Protein AF-A0A6G3X1X7-F1 (afdb_monomer_lite)

Secondary structure (DSSP, 8-state):
-----------TTT-HHHHHGGGSHHHHHHHHHHHHH----HHHHHHHHT--HHHHHHHT-

Organism: NCBI:txid2706086

Structure (mmCIF, N/CA/C/O backbone):
data_AF-A0A6G3X1X7-F1
#
_entry.id   AF-A0A6G3X1X7-F1
#
loop_
_atom_site.group_PDB
_atom_site.id
_atom_site.type_symbol
_atom_site.label_atom_id
_atom_site.label_alt_id
_atom_site.label_comp_id
_atom_site.label_asym_id
_atom_site.label_entity_id
_atom_site.label_seq_id
_atom_site.pdbx_PDB_ins_code
_atom_site.Cartn_x
_atom_site.Cartn_y
_atom_site.Cartn_z
_atom_site.occupancy
_atom_site.B_iso_or_equiv
_atom_site.auth_seq_id
_atom_site.auth_comp_id
_atom_site.auth_asym_id
_atom_site.auth_atom_id
_atom_site.pdbx_PDB_model_num
ATOM 1 N N . MET A 1 1 ? -4.051 17.624 -21.953 1.00 44.16 1 MET A N 1
ATOM 2 C CA . MET A 1 1 ? -2.659 17.476 -21.486 1.00 44.16 1 MET A CA 1
ATOM 3 C C . MET A 1 1 ? -2.528 16.024 -21.079 1.00 44.16 1 MET A C 1
ATOM 5 O O . MET A 1 1 ? -2.674 15.699 -19.910 1.00 44.16 1 MET A O 1
ATOM 9 N N . ASP A 1 2 ? -2.438 15.160 -22.091 1.00 44.78 2 ASP A N 1
ATOM 10 C CA . ASP A 1 2 ? -2.307 13.715 -21.927 1.00 44.78 2 ASP A CA 1
ATOM 11 C C . ASP A 1 2 ? -0.919 13.435 -21.369 1.00 44.78 2 ASP A C 1
ATOM 13 O O . A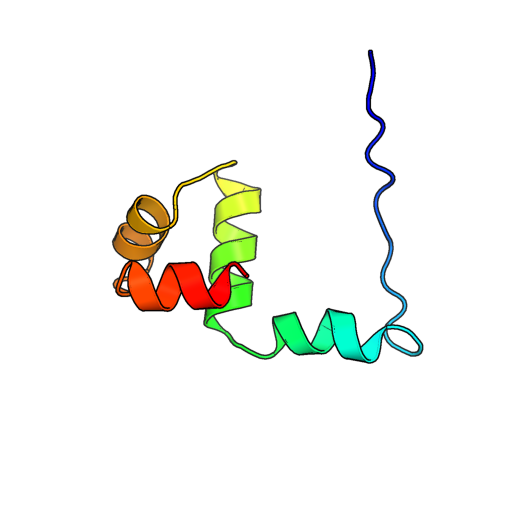SP A 1 2 ? 0.081 13.478 -22.083 1.00 44.78 2 ASP A O 1
ATOM 17 N N . SER A 1 3 ? -0.842 13.210 -20.063 1.00 51.16 3 SER A N 1
ATOM 18 C CA . SER A 1 3 ? 0.311 12.533 -19.496 1.00 51.16 3 SER A CA 1
ATOM 19 C C . SER A 1 3 ? 0.149 11.056 -19.834 1.00 51.16 3 SER A C 1
ATOM 21 O O . SER A 1 3 ? -0.435 10.296 -19.064 1.00 51.16 3 SER A O 1
ATOM 23 N N . GLU A 1 4 ? 0.632 10.661 -21.014 1.00 53.19 4 GLU A N 1
ATOM 24 C CA . GLU A 1 4 ? 1.050 9.283 -21.262 1.00 53.19 4 GLU A CA 1
ATOM 25 C C . GLU A 1 4 ? 2.158 8.960 -20.252 1.00 53.19 4 GLU A C 1
ATOM 27 O O . GLU A 1 4 ? 3.347 9.153 -20.499 1.00 53.19 4 GLU A O 1
ATOM 32 N N . ASP A 1 5 ? 1.743 8.530 -19.060 1.00 59.00 5 ASP A N 1
ATOM 33 C CA . ASP A 1 5 ? 2.600 7.861 -18.095 1.00 59.00 5 ASP A CA 1
ATOM 34 C C . ASP A 1 5 ? 3.096 6.586 -18.779 1.00 59.00 5 ASP A C 1
ATOM 36 O O . ASP A 1 5 ? 2.364 5.604 -18.946 1.00 59.00 5 ASP A O 1
ATOM 40 N N . GLY A 1 6 ? 4.312 6.663 -19.317 1.00 58.28 6 GLY A N 1
ATOM 41 C CA . GLY A 1 6 ? 4.932 5.582 -20.059 1.00 58.28 6 GLY A CA 1
ATOM 42 C C . GLY A 1 6 ? 4.959 4.346 -19.177 1.00 58.28 6 GLY A C 1
ATOM 43 O O . GLY A 1 6 ? 5.701 4.299 -18.198 1.00 58.28 6 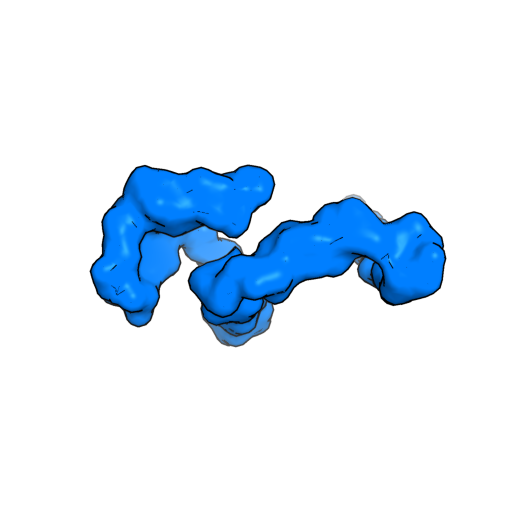GLY A O 1
ATOM 44 N N . ARG A 1 7 ? 4.136 3.345 -19.512 1.00 71.25 7 ARG A N 1
ATOM 45 C CA . ARG A 1 7 ? 4.098 2.058 -18.814 1.00 71.25 7 ARG A CA 1
ATOM 46 C C . ARG A 1 7 ? 5.516 1.498 -18.746 1.00 71.25 7 ARG A C 1
ATOM 48 O O . ARG A 1 7 ? 6.008 0.929 -19.719 1.00 71.25 7 ARG A O 1
ATOM 55 N N . ARG A 1 8 ? 6.177 1.652 -17.597 1.00 76.25 8 ARG A N 1
ATOM 56 C CA . ARG A 1 8 ? 7.506 1.086 -17.383 1.00 76.25 8 ARG A CA 1
ATOM 57 C C . ARG A 1 8 ? 7.368 -0.429 -17.333 1.00 76.25 8 ARG A C 1
ATOM 59 O O . ARG A 1 8 ? 6.795 -0.980 -16.393 1.00 76.25 8 ARG A O 1
ATOM 66 N N . VAL A 1 9 ? 7.907 -1.098 -18.343 1.00 81.38 9 VAL A N 1
ATOM 67 C CA . VAL A 1 9 ? 8.117 -2.544 -18.313 1.00 81.38 9 VAL A CA 1
ATOM 68 C C . VAL A 1 9 ? 9.383 -2.793 -17.496 1.00 81.38 9 VAL A C 1
ATOM 70 O O . VAL A 1 9 ? 10.432 -2.247 -17.823 1.00 81.38 9 VAL A O 1
ATOM 73 N N . LEU A 1 10 ? 9.267 -3.553 -16.404 1.00 83.25 10 LEU A N 1
ATOM 74 C CA . LEU A 1 10 ? 10.419 -3.979 -15.605 1.00 83.25 10 LEU A CA 1
ATOM 75 C C . LEU A 1 10 ? 11.049 -5.207 -16.267 1.00 83.25 10 LEU A C 1
ATOM 77 O O . LEU A 1 10 ? 10.337 -6.179 -16.527 1.00 83.25 10 LEU A O 1
ATOM 81 N N . ASP A 1 11 ? 12.357 -5.180 -16.500 1.00 87.50 11 ASP A N 1
ATOM 82 C CA . ASP A 1 11 ? 13.133 -6.357 -16.890 1.00 87.50 11 ASP A CA 1
ATOM 83 C C . ASP A 1 11 ? 13.620 -7.067 -15.618 1.00 87.50 11 ASP A C 1
ATOM 85 O O . ASP A 1 11 ? 14.483 -6.539 -14.919 1.00 87.50 11 ASP A O 1
ATOM 89 N N . PRO A 1 12 ? 13.134 -8.276 -15.291 1.00 82.31 12 PRO A N 1
ATOM 90 C CA . PRO A 1 12 ? 13.544 -8.983 -14.083 1.00 82.31 12 PRO A CA 1
ATOM 91 C C . PRO A 1 12 ? 15.048 -9.237 -13.961 1.00 82.31 12 PRO A C 1
ATOM 93 O O . PRO A 1 12 ? 15.554 -9.322 -12.840 1.00 82.31 12 PRO A O 1
ATOM 96 N N . ALA A 1 13 ? 15.755 -9.363 -15.087 1.00 86.06 13 ALA A N 1
ATOM 97 C CA . ALA A 1 13 ? 17.192 -9.602 -15.101 1.00 86.06 13 ALA A CA 1
ATOM 98 C C . ALA A 1 13 ? 18.001 -8.340 -14.754 1.00 86.06 13 ALA A C 1
ATOM 100 O O . ALA A 1 13 ? 19.125 -8.463 -14.268 1.00 86.06 13 ALA A O 1
ATOM 101 N N . GLN A 1 14 ? 17.442 -7.145 -14.976 1.00 87.81 14 GLN A N 1
ATOM 102 C CA . GLN A 1 14 ? 18.126 -5.858 -14.784 1.00 87.81 14 GLN A CA 1
ATOM 103 C C . GLN A 1 14 ? 17.520 -5.010 -13.643 1.00 87.81 14 GLN A C 1
ATOM 105 O O . GLN A 1 14 ? 18.221 -4.225 -13.011 1.00 87.81 14 GLN A O 1
ATOM 110 N N . ASP A 1 15 ? 16.242 -5.208 -13.307 1.00 87.31 15 ASP A N 1
ATOM 111 C CA . ASP A 1 15 ? 15.457 -4.420 -12.345 1.00 87.31 15 ASP A CA 1
ATOM 112 C C . ASP A 1 15 ? 15.217 -5.157 -11.009 1.00 87.31 15 ASP A C 1
ATOM 114 O O . ASP A 1 15 ? 14.162 -5.027 -10.374 1.00 87.31 15 ASP A O 1
ATOM 118 N N . GLY A 1 16 ? 16.201 -5.922 -10.525 1.00 84.44 16 GLY A N 1
ATOM 119 C CA . GLY A 1 16 ? 16.068 -6.706 -9.286 1.00 84.44 16 GLY A CA 1
ATOM 120 C C . GLY A 1 16 ? 15.654 -5.874 -8.060 1.00 84.44 16 GLY A C 1
ATOM 121 O O . GLY A 1 16 ? 14.883 -6.335 -7.217 1.00 84.44 16 GLY A O 1
ATOM 122 N N . ALA A 1 17 ? 16.090 -4.612 -7.981 1.00 81.44 17 ALA A N 1
ATOM 123 C CA . ALA A 1 17 ? 15.686 -3.690 -6.918 1.00 81.44 17 ALA A CA 1
ATOM 124 C C . ALA A 1 17 ? 14.193 -3.313 -6.982 1.00 81.44 17 ALA A C 1
ATOM 126 O O . ALA A 1 17 ? 13.547 -3.214 -5.938 1.00 81.44 17 ALA A O 1
ATOM 127 N N . ALA A 1 18 ? 13.628 -3.151 -8.183 1.00 77.44 18 ALA A N 1
ATOM 128 C CA . ALA A 1 18 ? 12.208 -2.844 -8.359 1.00 77.44 18 ALA A CA 1
ATOM 129 C C . ALA A 1 18 ? 11.333 -4.052 -7.992 1.00 77.44 18 ALA A C 1
ATOM 131 O O . ALA A 1 18 ? 10.300 -3.908 -7.338 1.00 77.44 18 ALA A O 1
ATOM 132 N N . LEU A 1 19 ? 11.790 -5.259 -8.333 1.00 82.12 19 LEU A N 1
ATOM 133 C CA . LEU A 1 19 ? 11.112 -6.499 -7.957 1.00 82.12 19 LEU A CA 1
ATOM 134 C C . LEU A 1 19 ? 11.219 -6.805 -6.462 1.00 82.12 19 LEU A C 1
ATOM 136 O O . LEU A 1 19 ? 10.305 -7.404 -5.896 1.00 82.12 19 LEU A O 1
ATOM 140 N N . LYS A 1 20 ? 12.279 -6.340 -5.789 1.00 81.75 20 LYS A N 1
ATOM 141 C CA . LYS A 1 20 ? 12.439 -6.505 -4.339 1.00 81.75 20 LYS A CA 1
ATOM 142 C C . LYS A 1 20 ? 11.259 -5.925 -3.561 1.00 81.75 20 LYS A C 1
ATOM 144 O O . LYS A 1 20 ? 10.853 -6.509 -2.558 1.00 81.75 20 LYS A O 1
ATOM 149 N N . ALA A 1 21 ? 10.661 -4.830 -4.034 1.00 76.38 21 ALA A N 1
ATOM 150 C CA . ALA A 1 21 ? 9.468 -4.269 -3.408 1.00 76.38 21 ALA A CA 1
ATOM 151 C C . ALA A 1 21 ? 8.289 -5.261 -3.403 1.00 76.38 21 ALA A C 1
ATOM 153 O O . ALA A 1 21 ? 7.540 -5.310 -2.432 1.00 76.38 21 ALA A O 1
ATOM 154 N N . LEU A 1 22 ? 8.172 -6.107 -4.427 1.00 80.69 22 LEU A N 1
ATOM 155 C CA . LEU A 1 22 ? 7.083 -7.072 -4.597 1.00 80.69 22 LEU A CA 1
ATOM 156 C C . LEU A 1 22 ? 7.265 -8.367 -3.789 1.00 80.69 22 LEU A C 1
ATOM 158 O O . LEU A 1 22 ? 6.381 -9.216 -3.796 1.00 80.69 22 LEU A O 1
ATOM 162 N N . THR A 1 23 ? 8.380 -8.528 -3.072 1.00 86.69 23 THR A N 1
ATOM 163 C CA . THR A 1 23 ? 8.647 -9.736 -2.268 1.00 86.69 23 THR A CA 1
ATOM 164 C C . THR A 1 23 ? 7.782 -9.838 -1.015 1.00 86.69 23 THR A C 1
ATOM 166 O O . THR A 1 23 ? 7.613 -10.929 -0.476 1.00 86.69 23 THR A O 1
ATOM 169 N N . HIS A 1 24 ? 7.217 -8.722 -0.546 1.00 92.62 24 HIS A N 1
ATOM 170 C CA . HIS A 1 24 ? 6.356 -8.726 0.629 1.00 92.62 24 HIS A CA 1
ATOM 171 C C . HIS A 1 24 ? 4.894 -8.976 0.222 1.00 92.62 24 HIS A C 1
ATOM 173 O O . HIS A 1 24 ? 4.355 -8.192 -0.567 1.00 92.62 24 HIS A O 1
ATOM 179 N N . PRO A 1 25 ? 4.202 -9.987 0.784 1.00 93.62 25 PRO A N 1
ATOM 180 C CA . PRO A 1 25 ? 2.853 -10.367 0.353 1.00 93.62 25 PRO A CA 1
ATOM 181 C C . PRO A 1 25 ? 1.853 -9.213 0.479 1.00 93.62 25 PRO A C 1
ATOM 183 O O . PRO A 1 25 ? 1.060 -8.980 -0.429 1.00 93.62 25 PRO A O 1
ATOM 186 N N . LEU A 1 26 ? 1.958 -8.414 1.548 1.00 95.12 26 LEU A N 1
ATOM 187 C CA . LEU A 1 26 ? 1.097 -7.244 1.730 1.00 95.12 26 LEU A CA 1
ATOM 188 C C . LEU A 1 26 ? 1.223 -6.234 0.578 1.00 95.12 26 LEU A C 1
ATOM 190 O O . LEU A 1 26 ? 0.216 -5.699 0.132 1.00 95.12 26 LEU A O 1
ATOM 194 N N . ARG A 1 27 ? 2.418 -6.013 0.018 1.00 95.50 27 ARG A N 1
ATOM 195 C CA . ARG A 1 27 ? 2.590 -5.081 -1.109 1.00 95.50 27 ARG A CA 1
ATOM 196 C C . ARG A 1 27 ? 1.898 -5.568 -2.381 1.00 95.50 27 ARG A C 1
ATOM 198 O O . ARG A 1 27 ? 1.313 -4.754 -3.092 1.00 95.50 27 ARG A O 1
ATOM 205 N N . LEU A 1 28 ? 1.907 -6.876 -2.642 1.00 94.31 28 LEU A N 1
ATOM 206 C CA . LEU A 1 28 ? 1.163 -7.467 -3.760 1.00 94.31 28 LEU A CA 1
ATOM 207 C C . LEU A 1 28 ? -0.348 -7.305 -3.574 1.00 94.31 28 LEU A C 1
ATOM 209 O O . LEU A 1 28 ? -1.038 -6.906 -4.512 1.00 94.31 28 LEU A O 1
ATOM 213 N N . THR A 1 29 ? -0.847 -7.541 -2.359 1.00 96.25 29 THR A N 1
ATOM 214 C CA . THR A 1 29 ? -2.258 -7.318 -2.019 1.00 96.25 29 THR A CA 1
ATOM 215 C C . THR A 1 29 ? -2.656 -5.856 -2.223 1.00 96.25 29 THR A C 1
ATOM 217 O O . THR A 1 29 ? -3.649 -5.585 -2.896 1.00 96.25 29 THR A O 1
ATOM 220 N N . LEU A 1 30 ? -1.864 -4.904 -1.714 1.00 96.62 30 LEU A N 1
ATOM 221 C CA . LEU A 1 30 ? -2.121 -3.466 -1.864 1.00 96.62 30 LEU A CA 1
ATOM 222 C C . LEU A 1 30 ? -2.113 -3.033 -3.337 1.00 96.62 30 LEU A C 1
ATOM 224 O O . LEU A 1 30 ? -3.029 -2.337 -3.774 1.00 96.62 30 LEU A O 1
ATOM 228 N N . LEU A 1 31 ? -1.136 -3.494 -4.126 1.00 95.12 31 LEU A N 1
ATOM 229 C CA . LEU A 1 31 ? -1.088 -3.240 -5.569 1.00 95.12 31 LEU A CA 1
ATOM 230 C C . LEU A 1 31 ? -2.324 -3.807 -6.283 1.00 95.12 31 LEU A C 1
ATOM 232 O O . LEU A 1 31 ? -2.892 -3.150 -7.156 1.00 95.12 31 LEU A O 1
ATOM 236 N N . GLY A 1 32 ? -2.756 -5.013 -5.907 1.00 95.81 32 GLY A N 1
ATOM 237 C CA . GLY A 1 32 ? -3.970 -5.635 -6.424 1.00 95.81 32 GLY A CA 1
ATOM 238 C C . GLY A 1 32 ? -5.224 -4.820 -6.108 1.00 95.81 32 GLY A C 1
ATOM 239 O O . GLY A 1 32 ? -6.043 -4.613 -7.001 1.00 95.81 32 GLY A O 1
ATOM 240 N N . LEU A 1 33 ? -5.365 -4.329 -4.875 1.00 97.75 33 LEU A N 1
ATOM 241 C CA . LEU A 1 33 ? -6.494 -3.491 -4.460 1.00 97.75 33 LEU A CA 1
ATOM 242 C C . LEU A 1 33 ? -6.528 -2.163 -5.223 1.00 97.75 33 LEU A C 1
ATOM 244 O O . LEU A 1 33 ? -7.582 -1.785 -5.725 1.00 97.75 33 LEU A O 1
ATOM 248 N N . LEU A 1 34 ? -5.381 -1.497 -5.372 1.00 96.94 34 LEU A N 1
ATOM 249 C CA . LEU A 1 34 ? -5.276 -0.236 -6.114 1.00 96.94 34 LEU A CA 1
ATOM 250 C C . LEU A 1 34 ? -5.597 -0.412 -7.604 1.00 96.94 34 LEU A C 1
ATOM 252 O O . LEU A 1 34 ? -6.239 0.443 -8.208 1.00 96.94 34 LEU A O 1
ATOM 256 N N . ARG A 1 35 ? -5.199 -1.539 -8.206 1.00 95.88 35 ARG A N 1
ATOM 257 C CA . ARG A 1 35 ? -5.547 -1.863 -9.600 1.00 95.88 35 ARG A CA 1
ATOM 258 C C . ARG A 1 35 ? -7.034 -2.155 -9.785 1.00 95.88 35 ARG A C 1
ATOM 260 O O . ARG A 1 35 ? -7.591 -1.790 -10.812 1.00 95.88 35 ARG A O 1
ATOM 267 N N . GLN A 1 36 ? -7.655 -2.834 -8.823 1.00 97.62 36 GLN A N 1
ATOM 268 C CA . GLN A 1 36 ? -9.058 -3.253 -8.911 1.00 97.62 36 GLN A CA 1
ATOM 269 C C . GLN A 1 36 ? -10.042 -2.140 -8.541 1.00 97.62 36 GLN A C 1
ATOM 271 O O . GLN A 1 36 ? -11.118 -2.059 -9.125 1.00 97.62 36 GLN A O 1
ATOM 276 N N 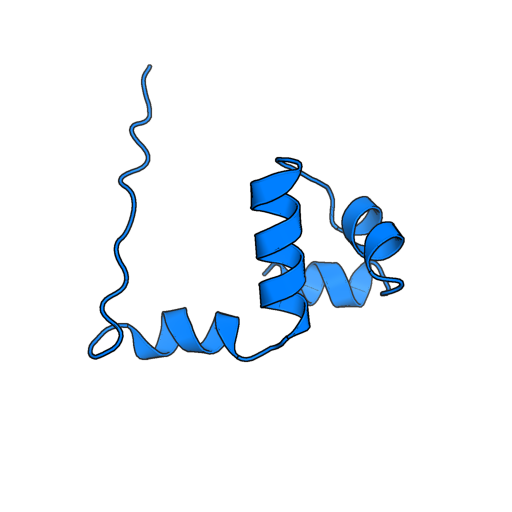. HIS A 1 37 ? -9.696 -1.305 -7.561 1.00 97.19 37 HIS A N 1
ATOM 277 C CA . HIS A 1 37 ? -10.610 -0.324 -6.971 1.00 97.19 37 HIS A CA 1
ATOM 278 C C . HIS A 1 37 ? -10.185 1.130 -7.200 1.00 97.19 37 HIS A C 1
ATOM 280 O O . HIS A 1 37 ? -10.937 2.038 -6.855 1.00 97.19 37 HIS A O 1
ATOM 286 N N . GLY A 1 38 ? -9.017 1.356 -7.802 1.00 96.94 38 GLY A N 1
ATOM 287 C CA . GLY A 1 38 ? -8.477 2.687 -8.048 1.00 96.94 38 GLY A CA 1
ATOM 288 C C . GLY A 1 38 ? -7.722 3.272 -6.847 1.00 96.94 38 GLY A C 1
ATOM 289 O O . GLY A 1 38 ? -7.392 2.552 -5.899 1.00 96.94 38 GLY A O 1
ATOM 290 N N . PRO A 1 39 ? -7.402 4.578 -6.899 1.00 97.94 39 PRO A N 1
ATOM 291 C CA . PRO A 1 39 ? -6.681 5.272 -5.838 1.00 97.94 39 PRO A CA 1
ATOM 292 C C . PRO A 1 39 ? -7.388 5.152 -4.484 1.00 97.94 39 PRO A C 1
ATOM 294 O O . PRO A 1 39 ? -8.599 5.334 -4.390 1.00 97.94 39 PRO A O 1
ATOM 297 N N . ALA A 1 40 ? -6.617 4.882 -3.435 1.00 97.94 40 ALA A N 1
ATOM 298 C CA . ALA A 1 40 ? -7.106 4.773 -2.067 1.00 97.94 40 ALA A CA 1
ATOM 299 C C . ALA A 1 40 ? -6.050 5.288 -1.083 1.00 97.94 40 ALA A C 1
ATOM 301 O O . ALA A 1 40 ? -4.846 5.257 -1.355 1.00 97.94 40 ALA A O 1
ATOM 302 N N . THR A 1 41 ? -6.499 5.744 0.079 1.00 98.19 41 THR A N 1
ATOM 303 C CA . THR A 1 41 ? -5.627 6.153 1.182 1.00 98.19 41 THR A CA 1
ATOM 304 C C . THR A 1 41 ? -5.080 4.942 1.942 1.00 98.19 41 THR A C 1
ATOM 306 O O . THR A 1 41 ? -5.657 3.852 1.936 1.00 98.19 41 THR A O 1
ATOM 309 N N . ALA A 1 42 ? -3.978 5.139 2.675 1.00 97.88 42 ALA A N 1
ATOM 310 C CA . ALA A 1 42 ? -3.403 4.092 3.521 1.00 97.88 42 ALA A CA 1
ATOM 311 C C . ALA A 1 42 ? -4.402 3.560 4.565 1.00 97.88 42 ALA A C 1
ATOM 313 O O . ALA A 1 42 ? -4.405 2.367 4.848 1.00 97.88 42 ALA A O 1
ATOM 314 N N . SER A 1 43 ? -5.267 4.420 5.112 1.00 98.19 43 SER A N 1
ATOM 315 C CA . SER A 1 43 ? -6.275 4.016 6.099 1.00 98.19 43 SER A CA 1
ATOM 316 C C . SER A 1 43 ? -7.426 3.218 5.482 1.00 98.19 43 SER A C 1
ATOM 318 O O . SER A 1 43 ? -7.884 2.252 6.086 1.00 98.19 43 SER A O 1
ATOM 320 N N . GLU A 1 44 ? -7.871 3.560 4.271 1.00 98.38 44 GLU A N 1
ATOM 321 C CA . GLU A 1 44 ? -8.888 2.771 3.558 1.00 98.38 44 GLU A CA 1
ATOM 322 C C . GLU A 1 44 ? -8.365 1.383 3.176 1.00 98.38 44 GLU A C 1
ATOM 324 O O . GLU A 1 44 ? -9.096 0.396 3.257 1.00 98.38 44 GLU A O 1
ATOM 329 N N . LEU A 1 45 ? -7.093 1.290 2.782 1.00 98.50 45 LEU A N 1
ATOM 330 C CA . LEU A 1 45 ? -6.446 0.014 2.479 1.00 98.50 45 LEU A CA 1
ATOM 331 C C . LEU A 1 45 ? -6.231 -0.824 3.745 1.00 98.50 45 LEU A C 1
ATOM 333 O O . LEU A 1 45 ? -6.550 -2.009 3.734 1.00 98.50 45 LEU A O 1
ATOM 337 N N . ALA A 1 46 ? -5.792 -0.199 4.840 1.00 98.19 46 ALA A N 1
ATOM 338 C CA . ALA A 1 46 ? -5.643 -0.838 6.145 1.00 98.19 46 ALA A CA 1
ATOM 339 C C . ALA A 1 46 ? -6.958 -1.474 6.627 1.00 98.19 46 ALA A C 1
ATOM 341 O O . ALA A 1 46 ? -6.977 -2.634 7.036 1.00 98.19 46 ALA A O 1
ATOM 342 N N . ALA A 1 47 ? -8.082 -0.762 6.480 1.00 98.19 47 ALA A N 1
ATOM 343 C CA . ALA A 1 47 ? -9.406 -1.285 6.816 1.00 98.19 47 ALA A CA 1
ATOM 344 C C . ALA A 1 47 ? -9.801 -2.515 5.975 1.00 98.19 47 ALA A C 1
ATOM 346 O O . ALA A 1 47 ? -10.486 -3.405 6.473 1.00 98.19 47 ALA A O 1
ATOM 347 N N . ARG A 1 48 ? -9.361 -2.591 4.711 1.00 97.38 48 ARG A N 1
ATOM 348 C CA . ARG A 1 48 ? -9.642 -3.725 3.810 1.00 97.38 48 ARG A CA 1
ATOM 349 C C . ARG A 1 48 ? -8.753 -4.936 4.078 1.00 97.38 48 ARG A C 1
ATOM 351 O O . ARG A 1 48 ? -9.188 -6.058 3.838 1.00 97.38 48 ARG A O 1
ATOM 358 N N . THR A 1 49 ? -7.520 -4.722 4.531 1.00 96.94 49 THR A N 1
ATOM 359 C CA . THR A 1 49 ? -6.553 -5.800 4.790 1.00 96.94 49 THR A CA 1
ATOM 360 C C . THR A 1 49 ? -6.520 -6.250 6.249 1.00 96.94 49 THR A C 1
ATOM 362 O O . THR A 1 49 ? -5.905 -7.271 6.539 1.00 96.94 49 THR A O 1
ATOM 365 N N . GLY A 1 50 ? -7.161 -5.514 7.162 1.00 97.62 50 GLY A N 1
ATOM 366 C CA . GLY A 1 50 ? -7.070 -5.755 8.606 1.00 97.62 50 GLY A CA 1
ATOM 367 C C . GLY A 1 50 ? -5.730 -5.325 9.215 1.00 97.62 50 GLY A C 1
ATOM 368 O O . GLY A 1 50 ? -5.420 -5.689 10.345 1.00 97.62 50 GLY A O 1
ATOM 369 N N . GLU A 1 51 ? -4.933 -4.558 8.470 1.00 97.62 51 GLU A N 1
ATOM 370 C CA . GLU A 1 51 ? -3.634 -4.046 8.908 1.00 97.62 51 GLU A CA 1
ATOM 371 C C . GLU A 1 51 ? -3.776 -2.703 9.626 1.00 97.62 51 GLU A C 1
ATOM 373 O O . GLU A 1 51 ? -4.816 -2.047 9.581 1.00 97.62 51 GLU A O 1
ATOM 378 N N . SER A 1 52 ? -2.697 -2.234 10.254 1.00 98.00 52 SER A N 1
ATOM 379 C CA . SER A 1 52 ? -2.653 -0.852 10.743 1.00 98.00 52 SER A CA 1
ATOM 380 C C . SER A 1 52 ? -2.381 0.142 9.607 1.00 98.00 52 SER A C 1
ATOM 382 O O . SER A 1 52 ? -1.656 -0.159 8.650 1.00 98.00 52 SER A O 1
ATOM 384 N N . SER A 1 53 ? -2.880 1.378 9.736 1.00 96.81 53 SER A N 1
ATOM 385 C CA . SER A 1 53 ? -2.553 2.464 8.796 1.00 96.81 53 SER A CA 1
ATOM 386 C C . SER A 1 53 ? -1.048 2.751 8.739 1.00 96.81 53 SER A C 1
ATOM 388 O O . SER A 1 53 ? -0.530 3.087 7.676 1.00 96.81 53 SER A O 1
ATOM 390 N N . ALA A 1 54 ? -0.331 2.589 9.859 1.00 96.88 54 ALA A N 1
ATOM 391 C CA . ALA A 1 54 ? 1.118 2.781 9.925 1.00 96.88 54 ALA A CA 1
ATOM 392 C C . ALA A 1 54 ? 1.879 1.713 9.118 1.00 96.88 54 ALA A C 1
ATOM 394 O O . ALA A 1 54 ? 2.703 2.067 8.274 1.00 96.88 54 ALA A O 1
ATOM 395 N N . SER A 1 55 ? 1.552 0.429 9.324 1.00 96.19 55 SER A N 1
ATOM 396 C CA . SER A 1 55 ? 2.092 -0.697 8.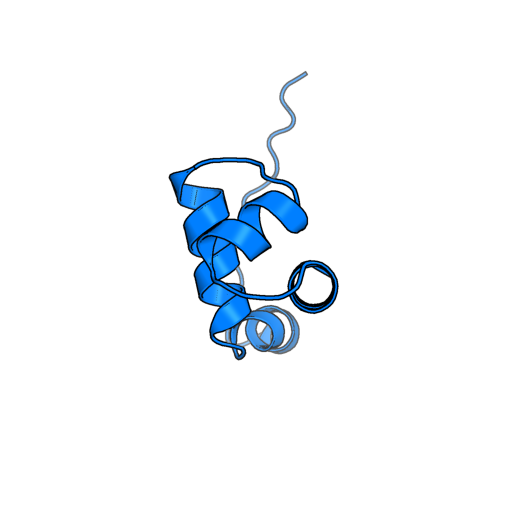540 1.00 96.19 55 SER A CA 1
ATOM 397 C C . SER A 1 55 ? 1.801 -0.509 7.050 1.00 96.19 55 SER A C 1
ATOM 399 O O . SER A 1 55 ? 2.702 -0.517 6.211 1.00 96.19 55 SER A O 1
ATOM 401 N N . THR A 1 56 ? 0.547 -0.202 6.717 1.00 97.69 56 THR A N 1
ATOM 402 C CA . THR A 1 56 ? 0.120 0.016 5.331 1.00 97.69 56 THR A CA 1
ATOM 403 C C . THR A 1 56 ? 0.869 1.182 4.680 1.00 97.69 56 THR A C 1
ATOM 405 O O . THR A 1 56 ? 1.372 1.044 3.567 1.00 97.69 56 THR A O 1
ATOM 408 N N . SER A 1 57 ? 1.023 2.314 5.379 1.00 96.81 57 SER A N 1
ATOM 409 C CA . SER A 1 57 ? 1.784 3.465 4.87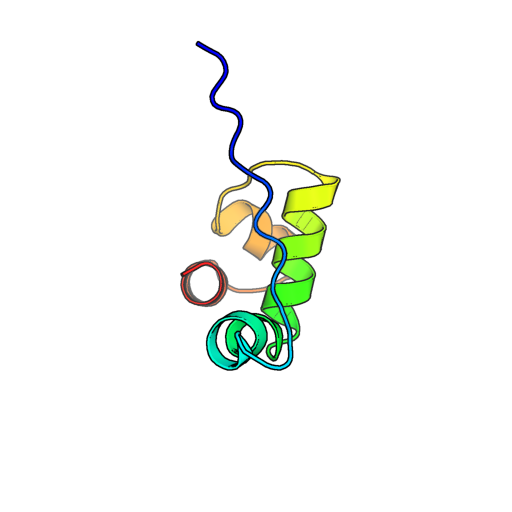4 1.00 96.81 57 SER A CA 1
ATOM 410 C C . SER A 1 57 ? 3.258 3.135 4.649 1.00 96.81 57 SER A C 1
ATOM 412 O O . SER A 1 57 ? 3.830 3.594 3.664 1.00 96.81 57 SER A O 1
ATOM 414 N N . TYR A 1 58 ? 3.868 2.324 5.516 1.00 95.94 58 TYR A N 1
ATOM 415 C CA . TYR A 1 58 ? 5.237 1.855 5.312 1.00 95.94 58 TYR A CA 1
ATOM 416 C C . TYR A 1 58 ? 5.364 1.036 4.022 1.00 95.94 58 TYR A C 1
ATOM 418 O O . TYR A 1 58 ? 6.289 1.246 3.240 1.00 95.94 58 TYR A O 1
ATOM 426 N N . HIS A 1 59 ? 4.402 0.152 3.754 1.00 94.69 59 HIS A N 1
ATOM 427 C CA . HIS A 1 59 ? 4.424 -0.693 2.563 1.00 94.69 59 HIS A CA 1
ATOM 428 C C . HIS A 1 59 ? 4.083 0.038 1.256 1.00 94.69 59 HIS A C 1
ATOM 430 O O . HIS A 1 59 ? 4.449 -0.464 0.195 1.00 94.69 59 HIS A O 1
ATOM 436 N N . LEU A 1 60 ? 3.446 1.209 1.311 1.00 93.44 60 LEU A N 1
ATOM 437 C CA . LEU A 1 60 ? 3.170 2.050 0.137 1.00 93.44 60 LEU A CA 1
ATOM 438 C C . LEU A 1 60 ? 4.346 2.950 -0.285 1.00 93.44 60 LEU A C 1
ATOM 440 O O . LEU A 1 60 ? 4.271 3.559 -1.350 1.00 93.44 60 LEU A O 1
ATOM 444 N N . ARG A 1 61 ? 5.393 3.063 0.542 1.00 89.56 61 ARG A N 1
ATOM 445 C CA . ARG A 1 61 ? 6.601 3.852 0.249 1.00 89.56 61 ARG A CA 1
ATOM 446 C C . ARG A 1 61 ? 7.606 3.092 -0.606 1.00 89.56 61 ARG A C 1
ATOM 448 O O . ARG A 1 61 ? 7.644 1.839 -0.512 1.00 89.56 61 ARG A O 1
#

InterPro domains:
  IPR001845 HTH ArsR-type DNA-binding domain [PS50987] (7-61)
  IPR036388 Winged helix-like DNA-binding domain superfamily [G3DSA:1.10.10.10] (7-61)
  IPR036390 Winged helix DNA-binding domain superfamily [SSF46785] (14-61)

Radius of gyration: 13.45 Å; chains: 1; bounding box: 29×28×33 Å

Foldseek 3Di:
DDPPPPPDDDDCVPPVVVCVLVPDPLLVVVVVCCVVPNDDQLCVSCVVVVHDSVVSVVSVD

Sequence (61 aa):
MDSEDGRRVLDPAQDGAALKALTHPLRLTLLGLLRQHGPAT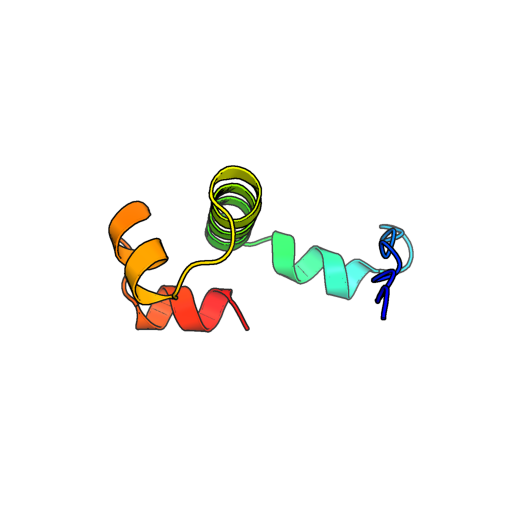ASELAARTGESSASTSYHLR

pLDDT: mean 88.05, std 13.97, range [44.16, 98.5]